Protein AF-A0A419GLX5-F1 (afdb_monomer_lite)

Secondary structure (DSSP, 8-state):
-----EEEEE-S-HHHHHHHHHHHHHTT-EEEEESS---

pLDDT: mean 93.13, std 10.45, range [52.91, 98.69]

Sequence (39 aa):
MHMIQSILLVEDDKKIARVVKAYLEGSGYRVVHAEKGRD

Foldseek 3Di:
DDDAAEDEAAAQDPVVQVVVCVVQVVVRHHYDYDNHDPD

Radius of gyration: 10.98 Å; chains: 1; bounding box: 34×10×27 Å

Structure (mmCIF, N/CA/C/O backbone):
data_AF-A0A419GLX5-F1
#
_entry.id   AF-A0A419GLX5-F1
#
loop_
_atom_site.group_PDB
_atom_site.id
_atom_site.type_symbol
_atom_site.label_atom_id
_atom_site.label_alt_id
_atom_site.label_comp_id
_atom_site.label_asym_id
_atom_site.label_entity_id
_atom_site.label_seq_id
_atom_site.pdbx_PDB_ins_code
_atom_site.Cartn_x
_atom_site.Cartn_y
_atom_site.Cartn_z
_atom_site.occupancy
_atom_site.B_iso_or_equiv
_atom_site.auth_seq_id
_atom_site.auth_comp_id
_atom_site.auth_asym_id
_atom_site.auth_atom_id
_atom_site.pdbx_PDB_model_num
ATOM 1 N N . MET A 1 1 ? -26.898 3.041 0.479 1.00 52.91 1 MET A N 1
ATOM 2 C CA . MET A 1 1 ? -25.768 2.092 0.356 1.00 52.91 1 MET A CA 1
ATOM 3 C C . MET A 1 1 ? -24.494 2.922 0.327 1.00 52.91 1 MET A C 1
ATOM 5 O O . MET A 1 1 ? -24.422 3.812 -0.508 1.00 52.91 1 MET A O 1
ATOM 9 N N . HIS A 1 2 ? -23.550 2.721 1.251 1.00 67.38 2 HIS A N 1
ATOM 10 C CA . HIS A 1 2 ? -22.242 3.382 1.164 1.00 67.38 2 HIS A CA 1
ATOM 11 C C . HIS A 1 2 ? -21.387 2.610 0.156 1.00 67.38 2 HIS A C 1
ATOM 13 O O . HIS A 1 2 ? -21.194 1.404 0.307 1.00 67.38 2 HIS A O 1
ATOM 19 N N . MET A 1 3 ? -20.939 3.279 -0.905 1.00 76.31 3 MET A N 1
ATOM 20 C CA . MET A 1 3 ? -20.048 2.684 -1.896 1.00 76.31 3 MET A CA 1
ATOM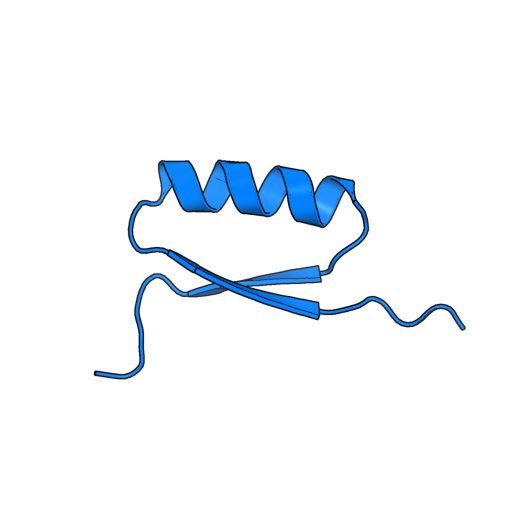 21 C C . MET A 1 3 ? -18.639 2.624 -1.305 1.00 76.31 3 MET A C 1
ATOM 23 O O . MET A 1 3 ? -18.082 3.660 -0.951 1.00 76.31 3 MET A O 1
ATOM 27 N N . ILE A 1 4 ? -18.063 1.426 -1.187 1.00 80.31 4 ILE A N 1
ATOM 28 C CA . ILE A 1 4 ? -16.658 1.284 -0.789 1.00 80.31 4 ILE A CA 1
ATOM 29 C C . ILE A 1 4 ? -15.795 1.760 -1.956 1.00 80.31 4 ILE A C 1
ATOM 31 O O . ILE A 1 4 ? -15.785 1.147 -3.028 1.00 80.31 4 ILE A O 1
ATOM 35 N N . GLN A 1 5 ? -15.071 2.856 -1.750 1.00 91.25 5 GLN A N 1
ATOM 36 C CA . GLN A 1 5 ? -14.149 3.378 -2.746 1.00 91.25 5 GLN A CA 1
ATOM 37 C C . GLN A 1 5 ? -12.938 2.444 -2.864 1.00 91.25 5 GLN A C 1
ATOM 39 O O . GLN A 1 5 ? -12.325 2.053 -1.868 1.00 91.25 5 GLN A O 1
ATOM 44 N N . SER A 1 6 ? -12.631 2.046 -4.100 1.00 96.62 6 SER A N 1
ATOM 45 C CA . SER A 1 6 ? -11.520 1.142 -4.404 1.00 96.62 6 SER A CA 1
ATOM 46 C C . SER A 1 6 ? -10.302 1.925 -4.889 1.00 96.62 6 SER A C 1
ATOM 48 O O . SER A 1 6 ? -10.444 2.836 -5.702 1.00 96.62 6 SER A O 1
ATOM 50 N N . ILE A 1 7 ? -9.116 1.549 -4.410 1.00 97.50 7 ILE A N 1
ATOM 51 C CA . ILE A 1 7 ? -7.823 2.148 -4.763 1.00 97.50 7 ILE A CA 1
ATOM 52 C C . ILE A 1 7 ? -6.918 1.062 -5.355 1.00 97.50 7 ILE A C 1
ATOM 54 O O . ILE A 1 7 ? -6.768 -0.012 -4.769 1.00 97.50 7 ILE A O 1
ATOM 58 N N . LEU A 1 8 ? -6.303 1.352 -6.504 1.00 97.56 8 LEU A N 1
ATOM 59 C CA . LEU A 1 8 ? -5.196 0.568 -7.052 1.00 97.56 8 LEU A CA 1
ATOM 60 C C . LEU A 1 8 ? -3.879 1.144 -6.520 1.00 97.56 8 LEU A C 1
ATOM 62 O O . LEU A 1 8 ? -3.541 2.287 -6.812 1.00 97.56 8 LEU A O 1
ATOM 66 N N . LEU A 1 9 ? -3.148 0.345 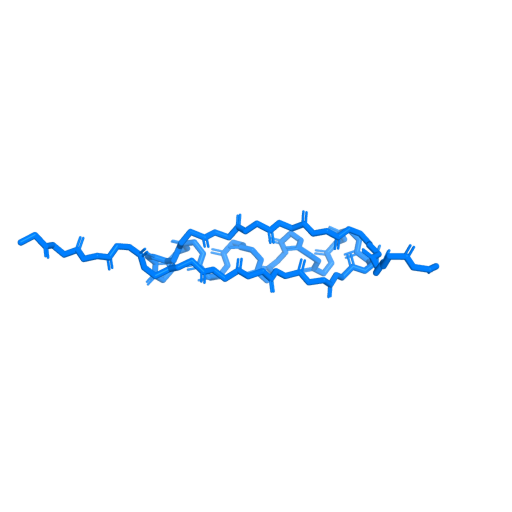-5.752 1.00 97.44 9 LEU A N 1
ATOM 67 C CA . LEU A 1 9 ? -1.803 0.644 -5.277 1.00 97.44 9 LEU A CA 1
ATOM 68 C C . LEU A 1 9 ? -0.798 -0.065 -6.189 1.00 97.44 9 LEU A C 1
ATOM 70 O O . LEU A 1 9 ? -0.779 -1.294 -6.220 1.00 97.44 9 LEU A O 1
ATOM 74 N N . VAL A 1 10 ? 0.027 0.688 -6.912 1.00 97.50 10 VAL A N 1
ATOM 75 C CA . VAL A 1 10 ? 1.161 0.144 -7.675 1.00 97.50 10 VAL A CA 1
ATOM 76 C C . VAL A 1 10 ? 2.431 0.471 -6.906 1.00 97.50 10 VAL A C 1
ATOM 78 O O . VAL A 1 10 ? 2.740 1.646 -6.743 1.00 97.50 10 VAL A O 1
ATOM 81 N N . GLU A 1 11 ? 3.107 -0.553 -6.392 1.00 97.94 11 GLU A N 1
ATOM 82 C CA . GLU A 1 11 ? 4.288 -0.401 -5.535 1.00 97.94 11 GLU A CA 1
ATOM 83 C C . GLU A 1 11 ? 5.139 -1.676 -5.591 1.00 97.94 11 GLU A C 1
ATOM 85 O O . GLU A 1 11 ? 4.627 -2.763 -5.299 1.00 97.94 11 GLU A O 1
ATOM 90 N N . ASP A 1 12 ? 6.413 -1.559 -5.959 1.00 97.00 12 ASP A N 1
ATOM 91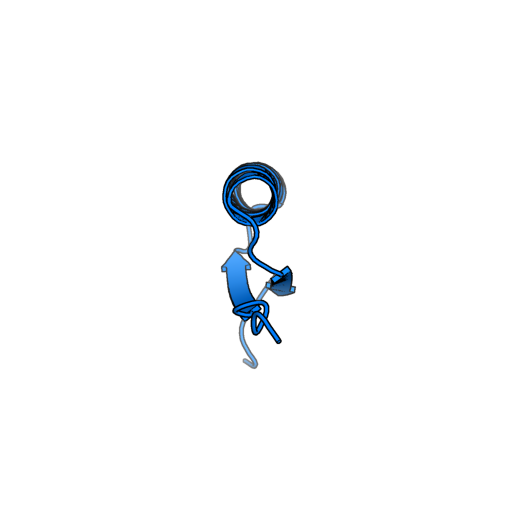 C CA . ASP A 1 12 ? 7.338 -2.686 -6.111 1.00 97.00 12 ASP A CA 1
ATOM 92 C C . ASP A 1 12 ? 7.980 -3.103 -4.778 1.00 97.00 12 ASP A C 1
ATOM 94 O O . ASP A 1 12 ? 8.231 -4.296 -4.554 1.00 97.00 12 ASP A O 1
ATOM 98 N N . ASP A 1 13 ? 8.156 -2.178 -3.827 1.00 98.19 13 ASP A N 1
ATOM 99 C CA . ASP A 1 13 ? 8.616 -2.532 -2.486 1.00 98.19 13 ASP A CA 1
ATOM 100 C C . ASP A 1 13 ? 7.477 -3.132 -1.640 1.00 98.19 13 ASP A C 1
ATOM 102 O O . ASP A 1 13 ? 6.557 -2.471 -1.149 1.00 98.19 13 ASP A O 1
ATOM 106 N N . LYS A 1 14 ? 7.578 -4.439 -1.371 1.00 96.75 14 LYS A N 1
ATOM 107 C CA . LYS A 1 14 ? 6.585 -5.199 -0.589 1.00 96.75 14 LYS A CA 1
ATOM 108 C C . LYS A 1 14 ? 6.403 -4.702 0.845 1.00 96.75 14 LYS A C 1
ATOM 110 O O . LYS A 1 14 ? 5.336 -4.926 1.423 1.00 96.75 14 LYS A O 1
ATOM 115 N N . LYS A 1 15 ? 7.419 -4.100 1.466 1.00 98.00 15 LYS A N 1
ATOM 116 C CA . LYS A 1 15 ? 7.296 -3.538 2.819 1.00 98.00 15 LYS A CA 1
ATOM 117 C C . LYS A 1 15 ? 6.486 -2.250 2.768 1.00 98.00 15 LYS A C 1
ATOM 119 O O . LYS A 1 15 ? 5.559 -2.112 3.564 1.00 98.00 15 LYS A O 1
ATOM 124 N N . ILE A 1 16 ? 6.779 -1.370 1.814 1.00 98.31 16 ILE A N 1
ATOM 125 C CA . ILE A 1 16 ? 6.031 -0.122 1.622 1.00 98.31 16 ILE A CA 1
ATOM 126 C C . ILE A 1 16 ? 4.581 -0.420 1.239 1.00 98.31 16 ILE A C 1
ATOM 128 O O . ILE A 1 16 ? 3.663 0.080 1.895 1.00 98.31 16 ILE A O 1
ATOM 132 N N . ALA A 1 17 ? 4.359 -1.330 0.287 1.00 98.44 17 ALA A N 1
ATOM 133 C CA . ALA A 1 17 ? 3.024 -1.736 -0.143 1.00 98.44 17 ALA A CA 1
ATOM 134 C C . ALA A 1 17 ? 2.141 -2.209 1.025 1.00 98.44 17 ALA A C 1
ATOM 136 O O . ALA A 1 17 ? 0.963 -1.858 1.104 1.00 98.44 17 ALA A O 1
ATOM 137 N N . ARG A 1 18 ? 2.709 -2.973 1.971 1.00 98.38 18 ARG A N 1
ATOM 138 C CA . ARG A 1 18 ? 1.996 -3.446 3.172 1.00 98.38 18 ARG A CA 1
ATOM 139 C C . ARG A 1 18 ? 1.595 -2.308 4.102 1.00 98.38 18 ARG A C 1
ATOM 141 O O . ARG A 1 18 ? 0.468 -2.310 4.590 1.00 98.38 18 ARG A O 1
ATOM 148 N N . VAL A 1 19 ? 2.497 -1.358 4.344 1.00 98.69 19 VAL A N 1
ATOM 149 C CA . VAL A 1 19 ? 2.234 -0.207 5.219 1.00 98.69 19 VAL A CA 1
ATOM 150 C C . VAL A 1 19 ? 1.131 0.662 4.619 1.00 98.69 19 VAL A C 1
ATOM 152 O O . VAL A 1 19 ? 0.131 0.929 5.282 1.00 98.69 19 VAL A O 1
ATOM 155 N N . VAL A 1 20 ? 1.260 1.034 3.344 1.00 98.44 20 VAL A N 1
ATOM 156 C CA . VAL A 1 20 ? 0.273 1.871 2.645 1.00 98.44 20 VAL A CA 1
ATOM 157 C C . VAL A 1 20 ? -1.091 1.186 2.595 1.00 98.44 20 VAL A C 1
ATOM 159 O O . VAL A 1 20 ? -2.106 1.802 2.925 1.00 98.44 20 VAL A O 1
ATOM 162 N N . LYS A 1 21 ? -1.122 -0.109 2.253 1.00 98.38 21 LYS A N 1
ATOM 163 C CA . LYS A 1 21 ? -2.354 -0.900 2.244 1.00 98.38 21 LYS A CA 1
ATOM 164 C C . LYS A 1 21 ? -3.051 -0.884 3.606 1.00 98.38 21 LYS A C 1
ATOM 166 O O . LYS A 1 21 ? -4.245 -0.612 3.651 1.00 98.38 21 LYS A O 1
ATOM 171 N N . ALA A 1 22 ? -2.317 -1.105 4.699 1.00 98.50 22 ALA A N 1
ATOM 172 C CA . ALA A 1 22 ? -2.886 -1.113 6.045 1.00 98.50 22 ALA A CA 1
ATOM 173 C C . ALA A 1 22 ? -3.519 0.237 6.432 1.00 98.50 22 ALA A C 1
ATOM 175 O O . ALA A 1 22 ? -4.610 0.256 6.997 1.00 98.50 22 ALA A O 1
ATOM 176 N N . TYR A 1 23 ? -2.884 1.364 6.090 1.00 98.50 23 TYR A N 1
ATOM 177 C CA . TYR A 1 23 ? -3.449 2.694 6.356 1.00 98.50 23 TYR A CA 1
ATOM 178 C C . TYR A 1 23 ? -4.725 2.968 5.553 1.00 98.50 23 TYR A C 1
ATOM 180 O O . TYR A 1 23 ? -5.697 3.502 6.090 1.00 98.50 23 TYR A O 1
ATOM 188 N N . LEU A 1 24 ? -4.744 2.591 4.274 1.00 98.06 24 LEU A N 1
ATOM 189 C CA . LEU A 1 24 ? -5.901 2.799 3.404 1.00 98.06 24 LEU A CA 1
ATOM 190 C C . LEU A 1 24 ? -7.074 1.884 3.788 1.00 98.06 24 LEU A C 1
ATOM 192 O O . LEU A 1 24 ? -8.205 2.353 3.896 1.00 98.06 24 LEU A O 1
ATOM 196 N N . GLU A 1 25 ? -6.816 0.606 4.066 1.00 97.38 25 GLU A N 1
ATOM 197 C CA . GLU A 1 25 ? -7.847 -0.321 4.552 1.00 97.38 25 GLU A CA 1
ATOM 198 C C . GLU A 1 25 ? -8.370 0.097 5.933 1.00 97.38 25 GLU A C 1
ATOM 200 O O . GLU A 1 25 ? -9.580 0.106 6.151 1.00 97.38 25 GLU A O 1
ATOM 205 N N . GLY A 1 26 ? -7.488 0.552 6.832 1.00 97.19 26 GLY A N 1
ATOM 206 C CA . GLY A 1 26 ? -7.873 1.142 8.119 1.00 97.19 26 GLY A CA 1
ATOM 207 C C . GLY A 1 26 ? -8.721 2.414 7.990 1.00 97.19 26 GLY A C 1
ATOM 208 O O . GLY A 1 26 ? -9.480 2.737 8.900 1.00 97.19 26 GLY A O 1
ATOM 209 N N . SER A 1 27 ? -8.648 3.100 6.846 1.00 96.50 27 SER A N 1
ATOM 210 C CA . SER A 1 27 ? -9.475 4.269 6.512 1.00 96.50 27 SER A CA 1
ATOM 211 C C . SER A 1 27 ? -10.777 3.906 5.778 1.00 96.50 27 SER A C 1
ATOM 213 O O . SER A 1 27 ? -11.520 4.796 5.371 1.00 96.50 27 SER A O 1
ATOM 215 N N . GLY A 1 28 ? -11.067 2.612 5.593 1.00 95.94 28 GLY A N 1
ATOM 216 C CA . GLY A 1 28 ? -12.306 2.122 4.981 1.00 95.94 28 GLY A CA 1
ATOM 217 C C . GLY A 1 28 ? -12.268 1.950 3.459 1.00 95.94 28 GLY A C 1
ATOM 218 O O . GLY A 1 28 ? -13.311 1.697 2.852 1.00 95.94 28 GLY A O 1
ATOM 219 N N . TYR A 1 29 ? -11.097 2.058 2.827 1.00 97.62 29 TYR A N 1
ATOM 220 C CA . TYR A 1 29 ? -10.944 1.785 1.396 1.00 97.62 29 TYR A CA 1
ATOM 221 C C . TYR A 1 29 ? -10.753 0.293 1.120 1.00 97.62 29 TYR A C 1
ATOM 223 O O . TYR A 1 29 ? -10.159 -0.441 1.906 1.00 97.62 29 TYR A O 1
ATOM 231 N N . ARG A 1 30 ? -11.171 -0.148 -0.068 1.00 97.31 30 ARG A N 1
ATOM 232 C CA . ARG A 1 30 ? -10.728 -1.431 -0.628 1.00 97.31 30 ARG A CA 1
ATOM 233 C C . ARG A 1 30 ? -9.443 -1.202 -1.417 1.00 97.31 30 ARG A C 1
ATOM 235 O O . ARG A 1 30 ? -9.451 -0.421 -2.365 1.00 97.31 30 ARG A O 1
ATOM 242 N N . VAL A 1 31 ? -8.369 -1.915 -1.090 1.00 97.88 31 VAL A N 1
ATOM 243 C CA . VAL A 1 31 ? -7.077 -1.756 -1.777 1.00 97.88 31 VAL A CA 1
ATOM 244 C C . VAL A 1 31 ? -6.754 -2.981 -2.627 1.00 97.88 31 VAL A C 1
ATOM 246 O O . VAL A 1 31 ? -6.728 -4.110 -2.137 1.00 97.88 31 VAL A O 1
ATOM 249 N N . VAL A 1 32 ? -6.464 -2.752 -3.907 1.00 97.56 32 VAL A N 1
ATOM 250 C CA . VAL A 1 32 ? -5.893 -3.744 -4.826 1.00 97.56 32 VAL A CA 1
ATOM 251 C C . VAL A 1 32 ? -4.428 -3.382 -5.033 1.00 97.56 32 VAL A C 1
ATOM 253 O O . VAL A 1 32 ? -4.139 -2.268 -5.450 1.00 97.56 32 VAL A O 1
ATOM 256 N N . HIS A 1 33 ? -3.503 -4.290 -4.720 1.00 97.44 33 HIS A N 1
ATOM 257 C CA . HIS A 1 33 ? -2.064 -4.060 -4.894 1.00 97.44 33 HIS A CA 1
ATOM 258 C C . HIS A 1 33 ? -1.554 -4.757 -6.158 1.00 97.44 33 HIS A C 1
ATOM 260 O O . HIS A 1 33 ? -1.892 -5.916 -6.402 1.00 97.44 33 HIS A O 1
ATOM 266 N N . ALA A 1 34 ? -0.737 -4.051 -6.933 1.00 97.38 34 ALA A N 1
ATOM 267 C CA . ALA A 1 34 ? 0.062 -4.584 -8.024 1.00 97.38 34 ALA A CA 1
ATOM 268 C C . ALA A 1 34 ? 1.543 -4.260 -7.774 1.00 97.38 34 ALA A C 1
ATOM 270 O O . ALA A 1 34 ? 1.887 -3.132 -7.434 1.00 97.38 34 ALA A O 1
ATOM 271 N N . GLU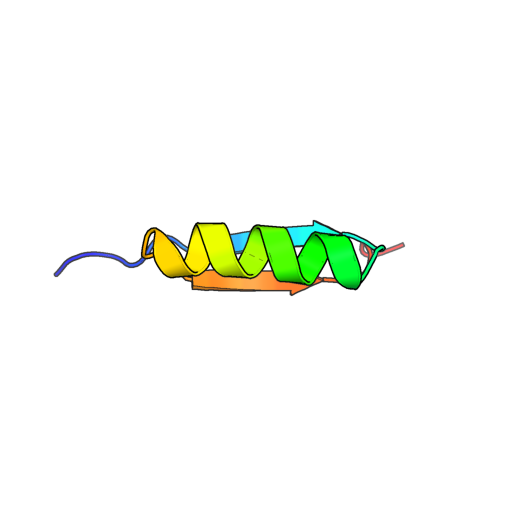 A 1 35 ? 2.423 -5.245 -7.966 1.00 96.44 35 GLU A N 1
ATOM 272 C CA . GLU A 1 35 ? 3.879 -5.083 -7.786 1.00 96.44 35 GLU A CA 1
ATOM 273 C C . GLU A 1 35 ? 4.526 -4.292 -8.936 1.00 96.44 35 GLU A C 1
ATOM 275 O O . GLU A 1 35 ? 5.624 -3.774 -8.796 1.00 96.44 35 GLU A O 1
ATOM 280 N N . LYS A 1 36 ? 3.858 -4.205 -10.092 1.00 93.62 36 LYS A N 1
ATOM 281 C CA . LYS A 1 36 ? 4.381 -3.560 -11.299 1.00 93.62 36 LYS A CA 1
ATOM 282 C C . LYS A 1 36 ? 3.270 -3.126 -12.2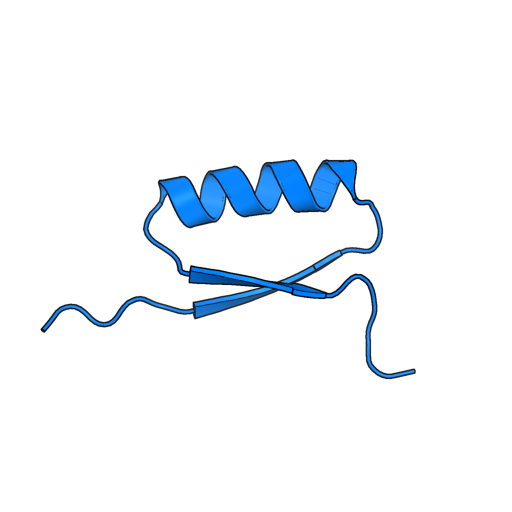51 1.00 93.62 36 LYS A C 1
ATOM 284 O O . LYS A 1 36 ? 2.136 -3.601 -12.153 1.00 93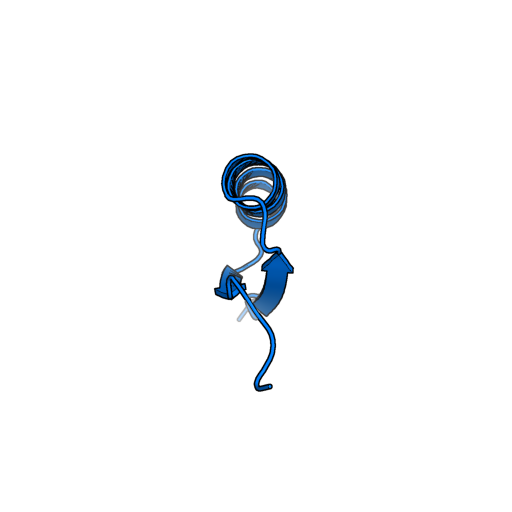.62 36 LYS A O 1
ATOM 289 N N . GLY A 1 37 ? 3.630 -2.234 -13.173 1.00 91.06 37 GLY A N 1
ATOM 290 C CA . GLY A 1 37 ? 2.817 -1.871 -14.331 1.00 91.06 37 GLY A CA 1
ATOM 291 C C . GLY A 1 37 ? 2.716 -3.001 -15.363 1.00 91.06 37 GLY A C 1
ATOM 292 O O . GLY A 1 37 ? 3.123 -4.136 -15.115 1.00 91.06 37 GLY A O 1
ATOM 293 N N . ARG A 1 38 ? 2.121 -2.698 -16.520 1.00 86.69 38 ARG A N 1
ATOM 294 C CA . ARG A 1 38 ? 1.852 -3.691 -17.574 1.00 86.69 38 ARG A CA 1
ATOM 295 C C . ARG A 1 38 ? 3.080 -4.036 -18.432 1.00 86.69 38 ARG A C 1
ATOM 297 O O . ARG A 1 38 ? 3.036 -5.066 -19.100 1.00 86.69 38 ARG A O 1
ATOM 304 N N . ASP A 1 39 ? 4.134 -3.229 -18.363 1.00 63.75 39 ASP A N 1
ATOM 305 C CA . ASP A 1 39 ? 5.359 -3.360 -19.158 1.00 63.75 39 ASP A CA 1
ATOM 306 C C . ASP A 1 39 ? 6.551 -3.766 -18.279 1.00 63.75 39 ASP A C 1
ATOM 308 O O . ASP A 1 39 ? 6.744 -3.130 -17.214 1.00 63.75 39 ASP A O 1
#